Protein AF-A0A7S3KBD4-F1 (afdb_monomer_lite)

Radius of gyration: 13.69 Å; chains: 1; bounding box: 37×28×34 Å

Sequence (109 aa):
MYTYIQSRFYRSPEVILGIPYTTAIDMWSLGCILCELLIGYPIFPGQNEFEQMSRIMEILDVPPKEVLEISPRKEYFFDEKDKPILKPNSKGKTRYPNTLDLGEILGVE

Secondary structure (DSSP, 8-state):
--SS-S-GGG--HHHHHT----THHHHHHHHHHHHHHHHSS-SS--SSHHHHHHHHHHHH-SPPHHHHHT-TTHHHHB-TTSPBPP---TTS----TT-S-HHHHHT--

Structure (mmCIF, N/CA/C/O backbone):
data_AF-A0A7S3KBD4-F1
#
_entry.id   AF-A0A7S3KBD4-F1
#
loop_
_atom_site.group_PDB
_atom_site.id
_atom_site.type_symbol
_atom_site.label_atom_id
_atom_site.label_alt_id
_atom_site.label_comp_id
_atom_site.label_asym_id
_atom_site.label_entity_id
_atom_site.label_seq_id
_atom_site.pdbx_PDB_ins_code
_atom_site.Cartn_x
_atom_site.Cartn_y
_atom_site.Cartn_z
_atom_site.occupancy
_atom_site.B_iso_or_equiv
_atom_site.auth_seq_id
_atom_site.auth_comp_id
_atom_site.auth_asym_id
_atom_site.auth_atom_id
_atom_site.pdbx_PDB_model_num
ATOM 1 N N . MET A 1 1 ? 1.110 9.152 -19.274 1.00 58.62 1 MET A N 1
ATOM 2 C CA . MET A 1 1 ? 0.258 8.444 -18.294 1.00 58.62 1 MET A CA 1
ATOM 3 C C . MET A 1 1 ? 0.301 9.230 -16.992 1.00 58.62 1 MET A C 1
ATOM 5 O O . MET A 1 1 ? 1.386 9.663 -16.623 1.00 58.62 1 MET A O 1
ATOM 9 N N . TYR A 1 2 ? -0.839 9.512 -16.359 1.00 69.56 2 TYR A N 1
ATOM 10 C CA . TYR A 1 2 ? -0.870 10.295 -15.117 1.00 69.56 2 TYR A CA 1
ATOM 11 C C . TYR A 1 2 ? -0.317 9.459 -13.958 1.00 69.56 2 TYR A C 1
ATOM 13 O O . TYR A 1 2 ? -0.753 8.326 -13.767 1.00 69.56 2 TYR A O 1
ATOM 21 N N . THR A 1 3 ? 0.630 10.016 -13.202 1.00 71.38 3 THR A N 1
ATOM 22 C CA . THR A 1 3 ? 1.341 9.341 -12.099 1.00 71.38 3 THR A CA 1
ATOM 23 C C . THR A 1 3 ? 0.717 9.587 -10.724 1.00 71.38 3 THR A C 1
ATOM 25 O O . THR A 1 3 ? 1.125 8.973 -9.746 1.00 71.38 3 THR A O 1
ATOM 28 N N . TYR A 1 4 ? -0.278 10.473 -10.635 1.00 86.44 4 TYR A N 1
ATOM 29 C CA . TYR A 1 4 ? -0.960 10.817 -9.388 1.00 86.44 4 TYR A CA 1
ATOM 30 C C . TYR A 1 4 ? -2.476 10.787 -9.599 1.00 86.44 4 TYR A C 1
ATOM 32 O O . TYR A 1 4 ? -3.110 11.801 -9.882 1.00 86.44 4 TYR A O 1
ATOM 40 N N . ILE A 1 5 ? -3.042 9.587 -9.497 1.00 95.06 5 ILE A N 1
ATOM 41 C CA . ILE A 1 5 ? -4.479 9.306 -9.611 1.00 95.06 5 ILE A CA 1
ATOM 42 C C . ILE A 1 5 ? -4.969 8.570 -8.357 1.00 95.06 5 ILE A C 1
ATOM 44 O O . ILE A 1 5 ? -4.151 8.176 -7.529 1.00 95.06 5 ILE A O 1
ATOM 48 N N . GLN A 1 6 ? -6.282 8.371 -8.217 1.00 97.50 6 GLN A N 1
ATOM 49 C CA . GLN A 1 6 ? -6.938 7.812 -7.022 1.00 97.50 6 GLN A CA 1
ATOM 50 C C . GLN A 1 6 ? -6.757 8.681 -5.761 1.00 97.50 6 GLN A C 1
ATOM 52 O O . GLN A 1 6 ? -5.730 9.335 -5.544 1.00 97.50 6 GLN A O 1
ATOM 57 N N . SER A 1 7 ? -7.755 8.664 -4.880 1.00 97.25 7 SER A N 1
ATOM 58 C CA . SER A 1 7 ? -7.594 9.184 -3.520 1.00 97.25 7 SER A CA 1
ATOM 59 C C . SER A 1 7 ? -6.598 8.306 -2.761 1.00 97.25 7 SER A C 1
ATOM 61 O O . SER A 1 7 ? -6.643 7.084 -2.864 1.00 97.25 7 SER A O 1
ATOM 63 N N . ARG A 1 8 ? -5.684 8.922 -2.002 1.00 97.62 8 ARG A N 1
ATOM 64 C CA . ARG A 1 8 ? -4.490 8.246 -1.463 1.00 97.62 8 ARG A CA 1
ATOM 65 C C . ARG A 1 8 ? -4.795 6.988 -0.647 1.00 97.62 8 ARG A C 1
ATOM 67 O O . ARG A 1 8 ? -4.125 5.988 -0.857 1.00 97.62 8 ARG A O 1
ATOM 74 N N . PHE A 1 9 ? -5.793 7.034 0.236 1.00 98.38 9 PHE A N 1
ATOM 75 C CA . PHE A 1 9 ? -6.133 5.902 1.110 1.00 98.38 9 PHE A CA 1
ATOM 76 C C . PHE A 1 9 ? -6.601 4.658 0.340 1.00 98.38 9 PHE A C 1
ATOM 78 O O . PHE A 1 9 ? -6.492 3.550 0.850 1.00 98.38 9 PHE A O 1
ATOM 85 N N . TYR A 1 10 ? -7.055 4.843 -0.902 1.00 98.50 10 TYR A N 1
ATOM 86 C CA . TYR A 1 10 ? -7.566 3.796 -1.787 1.00 98.50 10 TYR A CA 1
ATOM 87 C C . TYR A 1 10 ? -6.661 3.579 -3.003 1.00 98.50 10 TYR A C 1
ATOM 89 O O . TYR A 1 10 ? -7.074 2.945 -3.974 1.00 98.50 10 TYR A O 1
ATOM 97 N N . ARG A 1 11 ? -5.456 4.161 -2.998 1.00 98.31 11 ARG A N 1
ATOM 98 C CA . ARG A 1 11 ? -4.528 4.111 -4.126 1.00 98.31 11 ARG A CA 1
ATOM 99 C C . ARG A 1 11 ? -3.796 2.778 -4.153 1.00 98.31 11 ARG A C 1
ATOM 101 O O . ARG A 1 11 ? -3.268 2.343 -3.132 1.00 98.31 11 ARG A O 1
ATOM 108 N N . SER A 1 12 ? -3.756 2.185 -5.337 1.00 98.25 12 SER A N 1
ATOM 109 C CA . SER A 1 12 ? -3.109 0.900 -5.595 1.00 98.25 12 SER A CA 1
ATOM 110 C C . SER A 1 12 ? -1.576 0.981 -5.514 1.00 98.25 12 SER A C 1
ATOM 112 O O . SER A 1 12 ? -0.995 2.045 -5.778 1.00 98.25 12 SER A O 1
ATOM 114 N N . PRO A 1 13 ? -0.891 -0.120 -5.155 1.00 98.06 13 PRO A N 1
ATOM 115 C CA . PRO A 1 13 ? 0.565 -0.157 -5.087 1.00 98.06 13 PRO A CA 1
ATOM 116 C C . PRO A 1 13 ? 1.217 0.085 -6.453 1.00 98.06 13 PRO A C 1
ATOM 118 O O . PRO A 1 13 ? 2.218 0.794 -6.510 1.00 98.06 13 PRO A O 1
ATOM 121 N N . GLU A 1 14 ? 0.647 -0.403 -7.558 1.00 97.62 14 GLU A N 1
ATOM 122 C CA . GLU A 1 14 ? 1.165 -0.178 -8.912 1.00 97.62 14 GLU A CA 1
ATOM 123 C C . GLU A 1 14 ? 1.164 1.307 -9.297 1.00 97.62 14 GLU A C 1
ATOM 125 O O . GLU A 1 14 ? 2.140 1.792 -9.870 1.00 97.62 14 GLU A O 1
ATOM 130 N N . VAL A 1 15 ? 0.139 2.070 -8.897 1.00 97.50 15 VAL A N 1
ATOM 131 C CA . VAL A 1 15 ? 0.113 3.526 -9.106 1.00 97.50 15 VAL A CA 1
ATOM 132 C C . VAL A 1 15 ? 1.182 4.213 -8.256 1.00 97.50 15 VAL A C 1
ATOM 134 O O . VAL A 1 15 ? 1.880 5.098 -8.753 1.00 97.50 15 VAL A O 1
ATOM 137 N N . ILE A 1 16 ? 1.356 3.805 -6.994 1.00 97.69 16 ILE A N 1
ATOM 138 C CA . ILE A 1 16 ? 2.387 4.365 -6.101 1.00 97.69 16 ILE A CA 1
ATOM 139 C C . ILE A 1 16 ? 3.799 4.082 -6.643 1.00 97.69 16 ILE A C 1
ATOM 141 O O . ILE A 1 16 ? 4.657 4.969 -6.639 1.00 97.69 16 ILE A O 1
ATOM 145 N N . LEU A 1 17 ? 4.019 2.874 -7.163 1.00 97.44 17 LEU A N 1
ATOM 146 C CA . LEU A 1 17 ? 5.268 2.421 -7.779 1.00 97.44 17 LEU A CA 1
ATOM 147 C C . LEU A 1 17 ? 5.492 3.002 -9.186 1.00 97.44 17 LEU A C 1
ATOM 149 O O . LEU A 1 17 ? 6.595 2.917 -9.717 1.00 97.44 17 LEU A O 1
ATOM 153 N N . GLY A 1 18 ? 4.488 3.650 -9.782 1.00 96.50 18 GLY A N 1
ATOM 154 C CA . GLY A 1 18 ? 4.580 4.225 -11.126 1.00 96.50 18 GLY A CA 1
ATOM 155 C C . GLY A 1 18 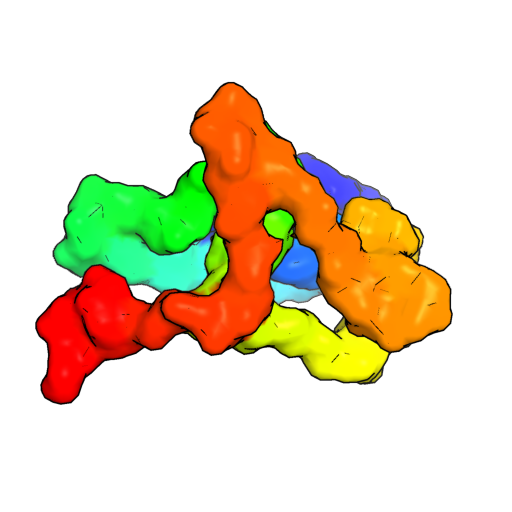? 4.572 3.183 -12.247 1.00 96.50 18 GLY A C 1
ATOM 156 O O . GLY A 1 18 ? 5.028 3.474 -13.351 1.00 96.50 18 GLY A O 1
ATOM 157 N N . ILE A 1 19 ? 4.076 1.980 -11.965 1.00 96.69 19 ILE A N 1
ATOM 158 C CA . ILE A 1 19 ? 3.913 0.890 -12.928 1.00 96.69 19 ILE A CA 1
ATOM 159 C C . ILE A 1 19 ? 2.697 1.198 -13.825 1.00 96.69 19 ILE A C 1
ATOM 161 O O . ILE A 1 19 ? 1.712 1.775 -13.346 1.00 96.69 19 ILE A O 1
ATOM 165 N N . PRO A 1 20 ? 2.723 0.840 -15.126 1.00 95.50 20 PRO A N 1
ATOM 166 C CA . PRO A 1 20 ? 1.540 0.923 -15.974 1.00 95.50 20 PRO A CA 1
ATOM 167 C C . PRO A 1 20 ? 0.364 0.162 -15.358 1.00 95.50 20 PRO A C 1
ATOM 169 O O . PRO A 1 20 ? 0.466 -1.022 -15.049 1.00 95.50 20 PRO A O 1
ATOM 172 N N . TYR A 1 21 ? -0.758 0.851 -15.190 1.00 95.25 21 TYR A N 1
ATOM 173 C CA . TYR A 1 21 ? -1.943 0.309 -14.540 1.00 95.25 21 TYR A CA 1
ATOM 174 C C . TYR A 1 21 ? -3.076 0.038 -15.530 1.00 95.25 21 TYR A C 1
ATOM 176 O O . TYR A 1 21 ? -3.127 0.592 -16.630 1.00 95.25 21 TYR A O 1
ATOM 184 N N . THR A 1 22 ? -4.012 -0.803 -15.102 1.00 96.69 22 THR A N 1
ATOM 185 C CA . THR A 1 22 ? -5.247 -1.136 -15.824 1.00 96.69 22 THR A CA 1
ATOM 186 C C . THR A 1 22 ? -6.460 -0.826 -14.943 1.00 96.69 22 THR A C 1
ATOM 188 O O . THR A 1 22 ? -6.325 -0.209 -13.889 1.00 96.69 22 THR A O 1
ATOM 191 N N . THR A 1 23 ? -7.647 -1.294 -15.329 1.00 97.50 23 THR A N 1
ATOM 192 C CA . THR A 1 23 ? -8.858 -1.243 -14.491 1.00 97.50 23 THR A CA 1
ATOM 193 C C . THR A 1 23 ? -8.725 -2.027 -13.177 1.00 97.50 23 THR A C 1
ATOM 195 O O . THR A 1 23 ? -9.565 -1.886 -12.295 1.00 97.50 23 THR A O 1
ATOM 198 N N . ALA A 1 24 ? -7.671 -2.834 -12.998 1.00 98.06 24 ALA A N 1
ATOM 199 C CA . ALA A 1 24 ? -7.399 -3.539 -11.744 1.00 98.06 24 ALA A CA 1
ATOM 200 C C . ALA A 1 24 ? -7.220 -2.597 -10.535 1.00 98.06 24 ALA A C 1
ATOM 202 O O . ALA A 1 24 ? -7.533 -2.986 -9.410 1.00 98.06 24 ALA A O 1
ATOM 203 N N . ILE A 1 25 ? -6.816 -1.340 -10.758 1.00 98.25 25 ILE A N 1
ATOM 204 C CA . ILE A 1 25 ? -6.677 -0.350 -9.679 1.00 98.25 25 ILE A CA 1
ATOM 205 C C . ILE A 1 25 ? -8.007 -0.059 -8.977 1.00 98.25 25 ILE A C 1
ATOM 207 O O . ILE A 1 25 ? -8.012 0.286 -7.795 1.00 98.25 25 ILE A O 1
ATOM 211 N N . ASP A 1 26 ? -9.129 -0.217 -9.685 1.00 98.56 26 ASP A N 1
ATOM 212 C CA . ASP A 1 26 ? -10.464 -0.013 -9.127 1.00 98.56 26 ASP A CA 1
ATOM 213 C C . ASP A 1 26 ? -10.844 -1.167 -8.194 1.00 98.56 26 ASP A C 1
ATOM 215 O O . ASP A 1 26 ? -11.478 -0.940 -7.166 1.00 98.56 26 ASP A O 1
ATOM 219 N N . MET A 1 27 ? -10.392 -2.393 -8.489 1.00 98.69 27 MET A N 1
ATOM 220 C CA . MET A 1 27 ? -10.576 -3.546 -7.600 1.00 98.69 27 MET A CA 1
ATOM 221 C C . MET A 1 27 ? -9.786 -3.387 -6.302 1.00 98.69 27 MET A C 1
ATOM 223 O O . MET A 1 27 ? -10.287 -3.735 -5.232 1.00 98.69 27 MET A O 1
ATOM 227 N N . TRP A 1 28 ? -8.591 -2.796 -6.373 1.00 98.56 28 TRP A N 1
ATOM 228 C CA . TRP A 1 28 ? -7.847 -2.414 -5.176 1.00 98.56 28 TRP A CA 1
ATOM 229 C C . TRP A 1 28 ? -8.622 -1.393 -4.332 1.00 98.56 28 TRP A C 1
ATOM 231 O O . TRP A 1 28 ? -8.809 -1.588 -3.128 1.00 98.56 28 TRP A O 1
ATOM 241 N N . SER A 1 29 ? -9.105 -0.313 -4.959 1.00 98.75 29 SER A N 1
ATOM 242 C CA . SER A 1 29 ? -9.900 0.703 -4.262 1.00 98.75 29 SER A CA 1
ATOM 243 C C . SER A 1 29 ? -11.170 0.111 -3.651 1.00 98.75 29 SER A C 1
ATOM 245 O O . SER A 1 29 ? -11.482 0.420 -2.503 1.00 98.75 29 SER A O 1
ATOM 247 N N . LEU A 1 30 ? -11.865 -0.771 -4.376 1.00 98.69 30 LEU A N 1
ATOM 248 C CA . LEU A 1 30 ? -13.036 -1.489 -3.882 1.00 98.69 30 LEU A CA 1
ATOM 249 C C . LEU A 1 30 ? -12.701 -2.299 -2.625 1.00 98.69 30 LEU A C 1
ATOM 251 O O . LEU A 1 30 ? -13.407 -2.168 -1.632 1.00 98.69 30 LEU A O 1
ATOM 255 N N . GLY A 1 31 ? -11.614 -3.077 -2.631 1.00 98.31 31 GLY A N 1
ATOM 256 C CA . GLY A 1 31 ? -11.177 -3.841 -1.458 1.00 98.31 31 GLY A CA 1
ATOM 257 C C . GLY A 1 31 ? -10.915 -2.952 -0.240 1.00 98.31 31 GLY A C 1
ATOM 2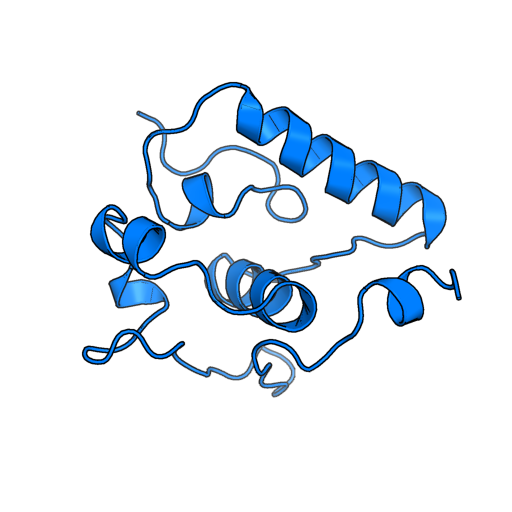58 O O . GLY A 1 31 ? -11.398 -3.244 0.853 1.00 98.31 31 GLY A O 1
ATOM 259 N N . CYS A 1 32 ? -10.232 -1.821 -0.438 1.00 98.56 32 CYS A N 1
ATOM 260 C CA . CYS A 1 32 ? -9.987 -0.850 0.631 1.00 98.56 32 CYS A CA 1
ATOM 261 C C . CYS A 1 32 ? -11.293 -0.267 1.196 1.00 98.56 32 CYS A C 1
ATOM 263 O O . CYS A 1 32 ? -11.438 -0.169 2.412 1.00 98.56 32 CYS A O 1
ATOM 265 N N . ILE A 1 33 ? -12.243 0.091 0.324 1.00 98.56 33 ILE A N 1
ATOM 266 C CA . ILE A 1 33 ? -13.551 0.637 0.716 1.00 98.56 33 ILE A CA 1
ATOM 267 C C . ILE A 1 33 ? -14.377 -0.413 1.463 1.00 98.56 33 ILE A C 1
ATOM 269 O O . ILE A 1 33 ? -14.988 -0.088 2.473 1.00 98.56 33 ILE A O 1
ATOM 273 N N . LEU A 1 34 ? -14.389 -1.669 1.009 1.00 98.19 34 LEU A N 1
ATOM 274 C CA . LEU A 1 34 ? -15.100 -2.750 1.698 1.00 98.19 34 LEU A CA 1
ATOM 275 C C . LEU A 1 34 ? -14.535 -2.989 3.103 1.00 98.19 34 LEU A C 1
ATOM 277 O O . LEU A 1 34 ? -15.309 -3.123 4.049 1.00 98.19 34 LEU A O 1
ATOM 281 N N . CYS A 1 35 ? -13.207 -2.980 3.253 1.00 97.75 35 CYS A N 1
ATOM 282 C CA . CYS A 1 35 ? -12.571 -3.069 4.567 1.00 97.75 35 CYS A CA 1
ATOM 283 C C . CYS A 1 35 ? -12.947 -1.874 5.452 1.00 97.75 35 CYS A C 1
ATOM 285 O O . CYS A 1 35 ? -13.303 -2.061 6.610 1.00 97.75 35 CYS A O 1
ATOM 287 N N . GLU A 1 36 ? -12.925 -0.653 4.908 1.00 97.69 36 GLU A N 1
ATOM 288 C CA . GLU A 1 36 ? -13.309 0.560 5.640 1.00 97.69 36 GLU A CA 1
ATOM 289 C C . GLU A 1 36 ? -14.778 0.555 6.072 1.00 97.69 36 GLU A C 1
ATOM 291 O O . GLU A 1 36 ? -15.083 0.948 7.195 1.00 97.69 36 GLU A O 1
ATOM 296 N N . LEU A 1 37 ? -15.686 0.066 5.225 1.00 97.38 37 LEU A N 1
ATOM 297 C CA . LEU A 1 37 ? -17.097 -0.103 5.578 1.00 97.38 37 LEU A CA 1
ATOM 298 C C . LEU A 1 37 ? -17.292 -1.119 6.711 1.00 97.38 37 LEU A C 1
ATOM 300 O O . LEU A 1 37 ? -18.217 -0.956 7.505 1.00 97.38 37 LEU A O 1
ATOM 304 N N . LEU A 1 38 ? -16.437 -2.143 6.793 1.00 96.38 38 LEU A N 1
ATOM 305 C CA . LEU A 1 38 ? -16.487 -3.150 7.852 1.00 96.38 38 LEU A CA 1
ATOM 306 C C . LEU A 1 38 ? -15.960 -2.612 9.191 1.00 96.38 38 LEU A C 1
ATOM 308 O O . LEU A 1 38 ? -16.622 -2.771 10.212 1.00 96.38 38 LEU A O 1
ATOM 312 N N . ILE A 1 39 ? -14.783 -1.975 9.194 1.00 95.69 39 ILE A N 1
ATOM 313 C CA . ILE A 1 39 ? -14.089 -1.568 10.433 1.00 95.69 39 ILE A CA 1
ATOM 314 C C . ILE A 1 39 ? -14.377 -0.116 10.855 1.00 95.69 39 ILE A C 1
ATOM 316 O O . ILE A 1 39 ? -14.049 0.286 11.971 1.00 95.69 39 ILE A O 1
ATOM 320 N N . GLY A 1 40 ? -14.992 0.686 9.980 1.00 96.38 40 GLY A N 1
ATOM 321 C CA . GLY A 1 40 ? -15.387 2.077 10.229 1.00 96.38 40 GLY A CA 1
ATOM 322 C C . GLY A 1 40 ? -14.279 3.124 10.050 1.00 96.38 40 GLY A C 1
ATOM 323 O O . GLY A 1 40 ? -14.504 4.301 10.333 1.00 96.38 40 GLY A O 1
ATOM 324 N N . TYR A 1 41 ? -13.085 2.729 9.604 1.00 96.25 41 TYR A N 1
ATOM 325 C CA . TYR A 1 41 ? -11.961 3.627 9.323 1.00 96.25 41 TYR A CA 1
ATOM 326 C C . TYR A 1 41 ? -11.106 3.101 8.157 1.00 96.25 41 TYR A C 1
ATOM 328 O O . TYR A 1 41 ? -11.101 1.895 7.908 1.00 96.25 41 TYR A O 1
ATOM 336 N N . PRO A 1 42 ? -10.355 3.963 7.439 1.00 97.69 42 PRO A N 1
ATOM 337 C CA . PRO A 1 42 ? -9.560 3.523 6.297 1.00 97.69 42 PRO A CA 1
ATOM 338 C C . PRO A 1 42 ? -8.508 2.489 6.692 1.00 97.69 42 PRO A C 1
ATOM 340 O O . PRO A 1 42 ? -7.722 2.729 7.611 1.00 97.69 42 PRO A O 1
ATOM 343 N N . ILE A 1 43 ? -8.434 1.383 5.945 1.00 97.69 43 ILE A N 1
ATOM 344 C CA . ILE A 1 43 ? -7.458 0.307 6.185 1.00 97.69 43 ILE A CA 1
ATOM 345 C C . ILE A 1 43 ? -6.005 0.778 5.978 1.00 97.69 43 ILE A C 1
ATOM 347 O O . ILE A 1 43 ? -5.100 0.379 6.710 1.00 97.69 43 ILE A O 1
ATOM 351 N N . PHE A 1 44 ? -5.778 1.722 5.056 1.00 97.94 44 PHE A N 1
ATOM 352 C CA . PHE A 1 44 ? -4.457 2.297 4.781 1.00 97.94 44 PHE A CA 1
ATOM 353 C C . PHE A 1 44 ? -4.459 3.840 4.862 1.00 97.94 44 PHE A C 1
ATOM 355 O O . PHE A 1 44 ? -4.448 4.518 3.832 1.00 97.94 44 PHE A O 1
ATOM 362 N N . PRO A 1 45 ? -4.440 4.442 6.068 1.00 97.00 45 PRO A N 1
ATOM 363 C CA . PRO A 1 45 ? -4.508 5.893 6.241 1.00 97.00 45 PRO A CA 1
ATOM 364 C C . PRO A 1 45 ? -3.106 6.538 6.208 1.00 97.00 45 PRO A C 1
ATOM 366 O O . PRO A 1 45 ? -2.564 6.939 7.244 1.00 97.00 45 PRO A O 1
ATOM 369 N N . GLY A 1 46 ? -2.476 6.608 5.029 1.00 97.12 46 GLY A N 1
ATOM 370 C CA . GLY A 1 46 ? -1.139 7.194 4.842 1.00 97.12 46 GLY A CA 1
ATOM 371 C C . GLY A 1 46 ? -1.122 8.729 4.718 1.00 97.12 46 GLY A C 1
ATOM 372 O O . GLY A 1 46 ? -1.865 9.328 3.939 1.00 97.12 46 GLY A O 1
ATOM 373 N N . GLN A 1 47 ? -0.222 9.411 5.431 1.00 96.19 47 GLN A N 1
ATOM 374 C CA . GLN A 1 47 ? -0.070 10.877 5.383 1.00 96.19 47 GLN A CA 1
ATOM 375 C C . GLN A 1 47 ? 0.536 11.378 4.064 1.00 96.19 47 GLN A C 1
ATOM 377 O O . GLN A 1 47 ? 0.289 12.511 3.652 1.00 96.19 47 GLN A O 1
ATOM 382 N N . ASN A 1 48 ? 1.319 10.538 3.392 1.00 95.81 48 ASN A N 1
ATOM 383 C CA . ASN A 1 48 ? 1.951 10.786 2.098 1.00 95.81 48 ASN A CA 1
ATOM 384 C C . ASN A 1 48 ? 2.141 9.447 1.362 1.00 95.81 48 ASN A C 1
ATOM 386 O O . ASN A 1 48 ? 1.786 8.399 1.896 1.00 95.81 48 ASN A O 1
ATOM 390 N N . GLU A 1 49 ? 2.667 9.465 0.134 1.00 96.00 49 GLU A N 1
ATOM 391 C CA . GLU A 1 49 ? 2.842 8.237 -0.664 1.00 96.00 49 GLU A CA 1
ATOM 392 C C . GLU A 1 49 ? 3.792 7.229 -0.006 1.00 96.00 49 GLU A C 1
ATOM 394 O O . GLU A 1 49 ? 3.555 6.027 -0.088 1.00 96.00 49 GLU A O 1
ATOM 399 N N . PHE A 1 50 ? 4.827 7.711 0.691 1.00 97.19 50 PHE A N 1
ATOM 400 C CA . PHE A 1 50 ? 5.764 6.854 1.412 1.00 97.19 50 PHE A CA 1
ATOM 401 C C . PHE A 1 50 ? 5.064 6.108 2.550 1.00 97.19 50 PHE A C 1
ATOM 403 O O . PHE A 1 50 ? 5.105 4.883 2.590 1.00 97.19 50 PHE A O 1
ATOM 410 N N . GLU A 1 51 ? 4.353 6.824 3.430 1.00 97.56 51 GLU A N 1
ATOM 411 C CA . GLU A 1 51 ? 3.602 6.170 4.508 1.00 97.56 51 GLU A CA 1
ATOM 412 C C . GLU A 1 51 ? 2.486 5.283 3.945 1.00 97.56 51 GLU A C 1
ATOM 414 O O . GLU A 1 51 ? 2.223 4.231 4.513 1.00 97.56 51 GLU A O 1
ATOM 419 N N . GLN A 1 52 ? 1.855 5.659 2.826 1.00 98.19 52 GLN A N 1
ATOM 420 C CA . GLN A 1 52 ? 0.852 4.818 2.169 1.00 98.19 52 GLN A CA 1
ATOM 421 C C . GLN A 1 52 ? 1.440 3.452 1.789 1.00 98.19 52 GLN A C 1
ATOM 423 O O . GLN A 1 52 ? 0.865 2.430 2.148 1.00 98.19 52 GLN A O 1
ATOM 428 N N . MET A 1 53 ? 2.611 3.423 1.144 1.00 98.25 53 MET A N 1
ATOM 429 C CA . MET A 1 53 ? 3.302 2.170 0.825 1.00 98.25 53 MET A CA 1
ATOM 430 C C . MET A 1 53 ? 3.724 1.414 2.094 1.00 98.25 53 MET A C 1
ATOM 432 O O . MET A 1 53 ? 3.506 0.211 2.193 1.00 98.25 53 MET A O 1
ATOM 436 N N . SER A 1 54 ? 4.258 2.104 3.109 1.00 98.19 54 SER A N 1
ATOM 437 C CA . SER A 1 54 ? 4.624 1.464 4.382 1.00 98.19 54 SER A CA 1
ATOM 438 C C . SER A 1 54 ? 3.430 0.828 5.104 1.00 98.19 54 SER A C 1
ATOM 440 O O . SER A 1 54 ? 3.604 -0.187 5.767 1.00 98.19 54 SER A O 1
ATOM 442 N N . ARG A 1 55 ? 2.228 1.410 4.998 1.00 97.94 55 ARG A N 1
ATOM 443 C CA . ARG A 1 55 ? 0.980 0.849 5.547 1.00 97.94 55 ARG A CA 1
ATOM 444 C C . ARG A 1 55 ? 0.548 -0.408 4.807 1.00 97.94 55 ARG A C 1
ATOM 446 O O . ARG A 1 55 ? 0.126 -1.358 5.448 1.00 97.94 55 ARG A O 1
ATOM 453 N N . ILE A 1 56 ? 0.661 -0.397 3.480 1.00 98.50 56 ILE A N 1
ATOM 454 C CA . ILE A 1 56 ? 0.351 -1.560 2.647 1.00 98.50 56 ILE A CA 1
ATOM 455 C C . ILE A 1 56 ? 1.265 -2.723 3.030 1.00 98.50 56 ILE A C 1
ATOM 457 O O . ILE A 1 56 ? 0.772 -3.796 3.358 1.00 98.50 56 ILE A O 1
ATOM 461 N N . MET A 1 57 ? 2.578 -2.483 3.081 1.00 98.50 57 MET A N 1
ATOM 462 C CA . MET A 1 57 ? 3.550 -3.530 3.407 1.00 98.50 57 MET A CA 1
ATOM 463 C C . MET A 1 57 ? 3.424 -4.050 4.841 1.00 98.50 57 MET A C 1
ATOM 465 O O . MET A 1 57 ? 3.715 -5.213 5.091 1.00 98.50 57 MET A O 1
ATOM 469 N N . GLU A 1 58 ? 2.991 -3.216 5.793 1.00 98.19 58 GLU A N 1
ATOM 470 C CA . GLU A 1 58 ? 2.766 -3.634 7.187 1.00 98.19 58 GLU A CA 1
A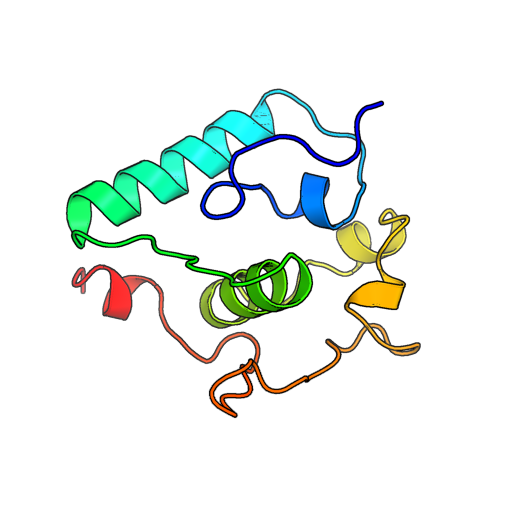TOM 471 C C . GLU A 1 58 ? 1.776 -4.805 7.287 1.00 98.19 58 GLU A C 1
ATOM 473 O O . GLU A 1 58 ? 1.970 -5.660 8.149 1.00 98.19 58 GLU A O 1
ATOM 478 N N . ILE A 1 59 ? 0.788 -4.856 6.381 1.00 97.75 59 ILE A N 1
ATOM 479 C CA . ILE A 1 59 ? -0.268 -5.879 6.336 1.00 97.75 59 ILE A CA 1
ATOM 480 C C . ILE A 1 59 ? 0.004 -6.959 5.278 1.00 97.75 59 ILE A C 1
ATOM 482 O O . ILE A 1 59 ? -0.178 -8.141 5.534 1.00 97.75 59 ILE A O 1
ATOM 486 N N . LEU A 1 60 ? 0.410 -6.562 4.068 1.00 97.81 60 LEU A N 1
ATOM 487 C CA . LEU A 1 60 ? 0.491 -7.455 2.899 1.00 97.81 60 LEU A CA 1
ATOM 488 C C . LEU A 1 60 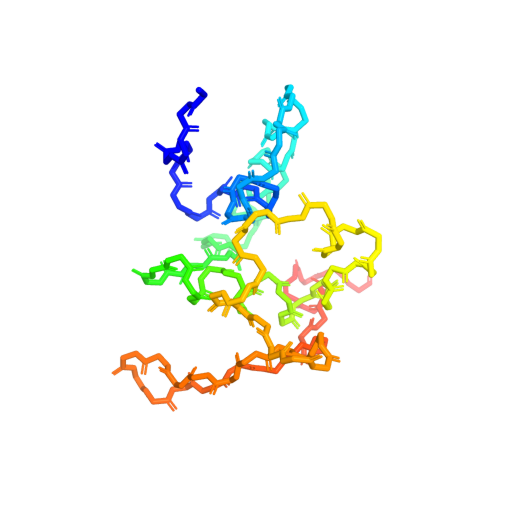? 1.920 -7.867 2.524 1.00 97.81 60 LEU A C 1
ATOM 490 O O . LEU A 1 60 ? 2.121 -8.477 1.478 1.00 97.81 60 LEU A O 1
ATOM 494 N N . ASP A 1 61 ? 2.893 -7.529 3.370 1.00 98.00 61 ASP A N 1
ATOM 495 C CA . ASP A 1 61 ? 4.326 -7.689 3.116 1.00 98.00 61 ASP A CA 1
ATOM 496 C C . ASP A 1 61 ? 4.841 -6.854 1.921 1.00 98.00 61 ASP A C 1
ATOM 498 O O . ASP A 1 61 ? 4.128 -6.056 1.301 1.00 98.00 61 ASP A O 1
ATOM 502 N N . VAL A 1 62 ? 6.138 -6.955 1.643 1.00 98.06 62 VAL A N 1
ATOM 503 C CA . VAL A 1 62 ? 6.787 -6.296 0.509 1.00 98.06 62 VAL A CA 1
ATOM 504 C C . VAL A 1 62 ? 6.263 -6.839 -0.830 1.00 98.06 62 VAL A C 1
ATOM 506 O O . VAL A 1 62 ? 5.980 -8.034 -0.944 1.00 98.06 62 VAL A O 1
ATOM 509 N N . PRO A 1 63 ? 6.171 -6.002 -1.883 1.00 97.75 63 PRO A N 1
ATOM 510 C CA . PRO A 1 63 ? 5.842 -6.482 -3.219 1.00 97.75 63 PRO A CA 1
ATOM 511 C C . PRO A 1 63 ? 6.836 -7.557 -3.693 1.00 97.75 63 PRO A C 1
ATOM 513 O O . PRO A 1 63 ? 8.027 -7.459 -3.380 1.00 97.75 63 PRO A O 1
ATOM 516 N N . PRO A 1 64 ? 6.389 -8.537 -4.501 1.00 97.25 64 PRO A N 1
ATOM 517 C CA . PRO A 1 64 ? 7.278 -9.512 -5.123 1.00 97.25 64 PRO A CA 1
ATOM 518 C C . PRO A 1 64 ? 8.396 -8.844 -5.925 1.00 97.25 64 PRO A C 1
ATOM 520 O O . PRO A 1 64 ? 8.221 -7.755 -6.481 1.00 97.25 64 PRO A O 1
ATOM 523 N N . LYS A 1 65 ? 9.542 -9.519 -6.035 1.00 96.44 65 LYS A N 1
ATOM 524 C CA . LYS A 1 65 ? 10.732 -8.970 -6.696 1.00 96.44 65 LYS A CA 1
ATOM 525 C C . LYS A 1 65 ? 10.452 -8.558 -8.144 1.00 96.44 65 LYS A C 1
ATOM 527 O O . LYS A 1 65 ? 10.894 -7.501 -8.581 1.00 96.44 65 LYS A O 1
ATOM 532 N N . GLU A 1 66 ? 9.651 -9.339 -8.855 1.00 96.69 66 GLU A N 1
ATOM 533 C CA . GLU A 1 66 ? 9.259 -9.096 -10.245 1.00 96.69 66 GLU A CA 1
ATOM 534 C C . GLU A 1 66 ? 8.474 -7.783 -10.392 1.00 96.69 66 GLU A C 1
ATOM 536 O O . GLU A 1 66 ? 8.602 -7.082 -11.395 1.00 96.69 66 GLU A O 1
ATOM 541 N N . VAL A 1 67 ? 7.692 -7.411 -9.371 1.00 96.69 67 VAL A N 1
ATOM 542 C CA . VAL A 1 67 ? 6.964 -6.133 -9.320 1.00 96.69 67 VAL A CA 1
ATOM 543 C C . VAL A 1 67 ? 7.929 -4.972 -9.078 1.00 96.69 67 VAL A C 1
ATOM 545 O O . VAL A 1 67 ? 7.776 -3.902 -9.671 1.00 96.69 67 VAL A O 1
ATOM 548 N N . LEU A 1 68 ? 8.944 -5.167 -8.231 1.00 97.38 68 LEU A N 1
ATOM 549 C CA . LEU A 1 68 ? 9.963 -4.148 -7.972 1.00 97.38 68 LEU A CA 1
ATOM 550 C C . LEU A 1 68 ? 10.848 -3.897 -9.198 1.00 97.38 68 LEU A C 1
ATOM 552 O O . LEU A 1 68 ? 11.187 -2.748 -9.471 1.00 97.38 68 LEU A O 1
ATOM 556 N N . GLU A 1 69 ? 11.185 -4.938 -9.960 1.00 96.69 69 GLU A N 1
ATOM 557 C CA . GLU A 1 69 ? 12.022 -4.839 -11.164 1.00 96.69 69 GLU A CA 1
ATOM 558 C C . GLU A 1 69 ? 11.395 -3.960 -12.258 1.00 96.69 69 GLU A C 1
ATOM 560 O O . GLU A 1 69 ? 12.113 -3.240 -12.950 1.00 96.69 69 GLU A O 1
ATOM 565 N N . ILE A 1 70 ? 10.064 -3.958 -12.379 1.00 96.88 70 ILE A N 1
ATOM 566 C CA . ILE A 1 70 ? 9.343 -3.150 -13.376 1.00 96.88 70 ILE A CA 1
ATOM 567 C C . ILE A 1 70 ? 8.949 -1.752 -12.875 1.00 96.88 70 ILE A C 1
ATOM 569 O O . ILE A 1 70 ? 8.371 -0.974 -13.634 1.00 96.88 70 ILE A O 1
ATOM 573 N N . SER A 1 71 ? 9.221 -1.429 -11.609 1.00 97.44 71 SER A N 1
ATOM 574 C CA . SER A 1 71 ? 8.804 -0.179 -10.969 1.00 97.44 71 SER A CA 1
ATOM 575 C C . SER A 1 71 ? 9.769 0.977 -11.268 1.00 97.44 71 SER A C 1
ATOM 577 O O . SER A 1 71 ? 10.911 0.961 -10.799 1.00 97.44 71 SER A O 1
ATOM 579 N N . PRO A 1 72 ? 9.320 2.054 -11.945 1.00 96.50 72 PRO A N 1
ATOM 580 C CA . PRO A 1 72 ? 10.148 3.240 -12.171 1.00 96.50 72 PRO A CA 1
ATOM 581 C C . PRO A 1 72 ? 10.431 4.044 -10.897 1.00 96.50 72 PRO A C 1
ATOM 583 O O . PRO A 1 72 ? 11.308 4.904 -10.899 1.00 96.50 72 PRO A O 1
ATOM 586 N N . ARG A 1 73 ? 9.667 3.824 -9.818 1.00 96.44 73 ARG A N 1
ATOM 587 C CA . ARG A 1 73 ? 9.790 4.579 -8.558 1.00 96.44 73 ARG A CA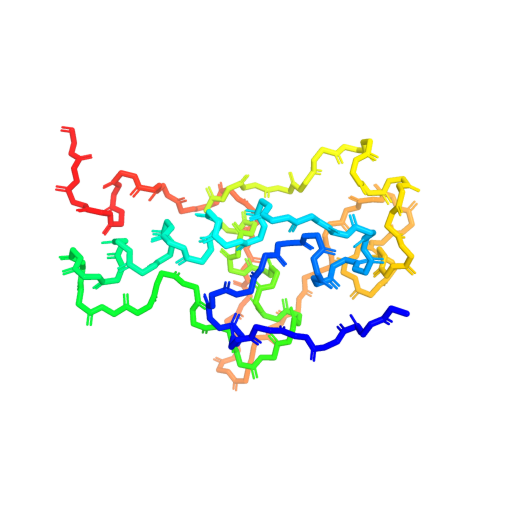 1
ATOM 588 C C . ARG A 1 73 ? 10.338 3.740 -7.405 1.00 96.44 73 ARG A C 1
ATOM 590 O O . ARG A 1 73 ? 10.260 4.193 -6.263 1.00 96.44 73 ARG A O 1
ATOM 597 N N . LYS A 1 74 ? 10.882 2.542 -7.664 1.00 96.88 74 LYS A N 1
ATOM 598 C CA . LYS A 1 74 ? 11.316 1.612 -6.606 1.00 96.88 74 LYS A CA 1
ATOM 599 C C . LYS A 1 74 ? 12.283 2.249 -5.604 1.00 96.88 74 LYS A C 1
ATOM 601 O O . LYS A 1 74 ? 12.079 2.116 -4.405 1.00 96.88 74 LYS A O 1
ATOM 606 N N . GLU A 1 75 ? 13.239 3.043 -6.079 1.00 97.31 75 GLU A N 1
ATOM 607 C CA . GLU A 1 75 ? 14.296 3.662 -5.260 1.00 97.31 75 GLU A CA 1
ATOM 608 C C . GLU A 1 75 ? 13.766 4.680 -4.237 1.00 97.31 75 GLU A C 1
ATOM 610 O O . GLU A 1 75 ? 14.445 5.032 -3.275 1.00 97.31 75 GLU A O 1
ATOM 615 N N . TYR A 1 76 ? 12.529 5.161 -4.405 1.00 97.31 76 TYR A N 1
ATOM 616 C CA . TYR A 1 76 ? 11.900 6.034 -3.415 1.00 97.31 76 TYR A CA 1
ATOM 617 C C . TYR A 1 76 ? 11.437 5.266 -2.163 1.00 97.31 76 TYR A C 1
ATOM 619 O O . TYR A 1 76 ? 11.332 5.855 -1.081 1.00 97.31 76 TYR A O 1
ATOM 627 N N . PHE A 1 77 ? 11.170 3.964 -2.301 1.00 98.00 77 PHE A N 1
ATOM 628 C CA . PHE A 1 77 ? 10.598 3.105 -1.260 1.00 98.00 77 PHE A CA 1
ATOM 629 C C . PHE A 1 77 ? 11.540 1.973 -0.818 1.00 98.00 77 PHE A C 1
ATOM 631 O O . PHE A 1 77 ? 11.403 1.500 0.308 1.00 98.00 77 PHE A O 1
ATOM 638 N N . PHE A 1 78 ? 12.494 1.565 -1.659 1.00 98.38 78 PHE A N 1
ATOM 639 C CA . PHE A 1 78 ? 13.405 0.437 -1.443 1.00 98.38 78 PHE A CA 1
ATOM 640 C C . PHE A 1 78 ? 14.870 0.851 -1.636 1.00 98.38 78 PHE A C 1
ATOM 642 O O . PHE A 1 78 ? 15.163 1.756 -2.417 1.00 98.38 78 PHE A O 1
ATOM 649 N N . ASP A 1 79 ? 15.778 0.205 -0.904 1.00 97.25 79 ASP A N 1
ATOM 650 C CA . ASP A 1 79 ? 17.225 0.391 -1.022 1.00 97.25 79 ASP A CA 1
ATOM 651 C C . ASP A 1 79 ? 17.833 -0.426 -2.182 1.00 97.25 79 ASP A C 1
ATOM 653 O O . ASP A 1 79 ? 17.141 -1.150 -2.897 1.00 97.25 79 ASP A O 1
ATOM 657 N N . GLU A 1 80 ? 19.153 -0.332 -2.366 1.00 95.50 80 GLU A N 1
ATOM 658 C CA . GLU A 1 80 ? 19.893 -1.046 -3.423 1.00 95.50 80 GLU A CA 1
ATOM 659 C C . GLU A 1 80 ? 19.824 -2.582 -3.319 1.00 95.50 80 GLU A C 1
ATOM 661 O O . GLU A 1 80 ? 20.199 -3.285 -4.256 1.00 95.50 80 GLU A O 1
ATOM 666 N N . LYS A 1 81 ? 19.378 -3.119 -2.178 1.00 96.06 81 LYS A N 1
ATOM 667 C CA . LYS A 1 81 ? 19.204 -4.556 -1.923 1.00 96.06 81 LYS A CA 1
ATOM 668 C C . LYS A 1 81 ? 17.731 -4.966 -1.993 1.00 96.06 81 LYS A C 1
ATOM 670 O O . LYS A 1 81 ? 17.382 -6.021 -1.462 1.00 96.06 81 LYS A O 1
ATOM 675 N N . ASP A 1 82 ? 16.890 -4.122 -2.593 1.00 95.88 82 ASP A N 1
ATOM 676 C CA . ASP A 1 82 ? 15.434 -4.250 -2.663 1.00 95.88 82 ASP A CA 1
ATOM 677 C C . ASP A 1 82 ? 14.778 -4.391 -1.270 1.00 95.88 82 ASP A C 1
ATOM 679 O O . ASP A 1 82 ? 13.681 -4.935 -1.131 1.00 95.88 82 ASP A O 1
ATOM 683 N N . LYS A 1 83 ? 15.428 -3.889 -0.207 1.00 97.44 83 LYS A N 1
ATOM 684 C CA . LYS A 1 83 ? 14.839 -3.858 1.138 1.00 97.44 83 LYS A CA 1
ATOM 685 C C . LYS A 1 83 ? 14.033 -2.578 1.330 1.00 97.44 83 LYS A C 1
ATOM 687 O O . LYS A 1 83 ? 14.472 -1.513 0.901 1.00 97.44 83 LYS A O 1
ATOM 692 N N . PRO A 1 84 ? 12.880 -2.636 2.012 1.00 97.75 84 PRO A N 1
ATOM 693 C CA . PRO A 1 84 ? 12.063 -1.457 2.243 1.00 97.75 84 PRO A CA 1
ATOM 694 C C . PRO A 1 84 ? 12.818 -0.451 3.108 1.00 97.75 84 PRO A C 1
ATOM 696 O O . PRO A 1 84 ? 13.342 -0.775 4.177 1.00 97.75 84 PRO A O 1
ATOM 699 N N . ILE A 1 85 ? 12.843 0.795 2.651 1.00 98.25 85 ILE A N 1
ATOM 700 C CA . ILE A 1 85 ? 13.386 1.907 3.417 1.00 98.25 85 ILE A CA 1
ATOM 701 C C . ILE A 1 85 ? 12.433 2.165 4.587 1.00 98.25 85 ILE A C 1
ATOM 703 O O . ILE A 1 85 ? 11.227 2.321 4.405 1.00 98.25 85 ILE A O 1
ATOM 707 N N . LEU A 1 86 ? 12.971 2.249 5.802 1.00 97.31 86 LEU A N 1
ATOM 708 C CA . LEU A 1 86 ? 12.181 2.480 7.009 1.00 97.31 86 LEU A CA 1
ATOM 709 C C . LEU A 1 86 ? 12.338 3.933 7.457 1.00 97.31 86 LEU A C 1
ATOM 711 O O . LEU A 1 86 ? 13.437 4.367 7.802 1.00 97.31 86 LEU A O 1
ATOM 715 N N . LYS A 1 87 ? 11.239 4.696 7.451 1.00 94.44 87 LYS A N 1
ATOM 716 C CA . LYS A 1 87 ? 11.203 6.082 7.944 1.00 94.44 87 LYS A CA 1
ATOM 717 C C . LYS A 1 87 ? 10.062 6.256 8.949 1.00 94.44 87 LYS A C 1
ATOM 719 O O . LYS A 1 87 ? 8.971 5.734 8.707 1.00 94.44 87 LYS A O 1
ATOM 724 N N . PRO A 1 88 ? 10.275 6.998 10.048 1.00 94.94 88 PRO A N 1
ATOM 725 C CA . PRO A 1 88 ? 9.196 7.339 10.962 1.00 94.94 88 PRO A CA 1
ATOM 726 C C . PRO A 1 88 ? 8.206 8.299 10.290 1.00 94.94 88 PRO A C 1
ATOM 728 O O . PRO A 1 88 ? 8.597 9.177 9.518 1.00 94.94 88 PRO A O 1
ATOM 731 N N . ASN A 1 89 ? 6.917 8.161 10.599 1.00 93.44 89 ASN A N 1
ATOM 732 C CA . ASN A 1 89 ? 5.910 9.146 10.198 1.00 93.44 89 ASN A CA 1
ATOM 733 C C . ASN A 1 89 ? 5.985 10.422 11.062 1.00 93.44 89 ASN A C 1
ATOM 735 O O . ASN A 1 89 ? 6.794 10.517 11.986 1.00 93.44 89 ASN A O 1
ATOM 739 N N . SER A 1 90 ? 5.104 11.401 10.814 1.00 92.81 90 SER A N 1
ATOM 740 C CA . SER A 1 90 ? 5.068 12.658 11.593 1.00 92.81 90 SER A CA 1
ATOM 741 C C . SER A 1 90 ? 4.840 12.474 13.102 1.00 92.81 90 SER A C 1
ATOM 743 O O . SER A 1 90 ? 5.106 13.390 13.873 1.00 92.81 90 SER A O 1
ATOM 745 N N . LYS A 1 91 ? 4.368 11.296 13.533 1.00 92.75 91 LYS A N 1
ATOM 746 C CA . LYS A 1 91 ? 4.162 10.925 14.941 1.00 92.75 91 LYS A CA 1
ATOM 747 C C . LYS A 1 91 ? 5.314 10.086 15.512 1.00 92.75 91 LYS A C 1
ATOM 749 O O . LYS A 1 91 ? 5.182 9.553 16.607 1.00 92.75 91 LYS A O 1
ATOM 754 N N . GLY A 1 92 ? 6.406 9.905 14.769 1.00 94.19 92 GLY A N 1
ATOM 755 C CA . GLY A 1 92 ? 7.550 9.091 15.181 1.00 94.19 92 GLY A CA 1
ATOM 756 C C . GLY A 1 92 ? 7.356 7.576 15.033 1.00 94.19 92 GLY A C 1
ATOM 757 O O . GLY A 1 92 ? 8.252 6.824 15.406 1.00 94.19 92 GLY A O 1
ATOM 758 N N . LYS A 1 93 ? 6.224 7.096 14.489 1.00 94.69 93 LYS A N 1
ATOM 759 C CA . LYS A 1 93 ? 5.986 5.654 14.304 1.00 94.69 93 LYS A CA 1
ATOM 760 C C . LYS A 1 93 ? 6.664 5.161 13.025 1.00 94.69 93 LYS A C 1
ATOM 762 O O . LYS A 1 93 ? 6.322 5.622 11.936 1.00 94.69 93 LYS A O 1
ATOM 767 N N . THR A 1 94 ? 7.555 4.183 13.167 1.00 96.38 94 THR A N 1
ATOM 768 C CA . THR A 1 94 ? 8.121 3.390 12.063 1.00 96.38 94 THR A CA 1
ATOM 769 C C . THR A 1 94 ? 7.289 2.125 11.863 1.00 96.38 94 THR A C 1
ATOM 771 O O . THR A 1 94 ? 6.811 1.541 12.835 1.00 96.38 94 THR A O 1
ATOM 774 N N . ARG A 1 95 ? 7.086 1.719 10.608 1.00 95.94 95 ARG A N 1
ATOM 775 C CA . ARG A 1 95 ? 6.336 0.509 10.239 1.00 95.94 95 ARG A CA 1
ATOM 776 C C . ARG A 1 95 ? 7.266 -0.509 9.626 1.00 95.94 95 ARG A C 1
ATOM 778 O O . ARG A 1 95 ? 8.170 -0.121 8.892 1.00 95.94 95 ARG A O 1
ATOM 785 N N . TYR A 1 96 ? 7.007 -1.774 9.909 1.00 97.88 96 TYR A N 1
ATOM 786 C CA . TYR A 1 96 ? 7.782 -2.895 9.404 1.00 97.88 96 TYR A CA 1
ATOM 787 C C . TYR A 1 96 ? 6.859 -3.782 8.566 1.00 97.88 96 TYR A C 1
ATOM 789 O O . TYR A 1 96 ? 5.701 -3.954 8.955 1.00 97.88 96 TYR A O 1
ATOM 797 N N . PRO A 1 97 ? 7.325 -4.310 7.424 1.00 98.06 97 PRO A N 1
ATOM 798 C CA . PRO A 1 97 ? 6.518 -5.214 6.618 1.00 98.06 97 PRO A CA 1
ATOM 799 C C . PRO A 1 97 ? 6.072 -6.447 7.400 1.00 98.06 97 PRO A C 1
ATOM 801 O O . PRO A 1 97 ? 6.828 -6.923 8.248 1.00 98.06 97 PRO A O 1
ATOM 804 N N . ASN A 1 98 ? 4.879 -6.953 7.086 1.00 97.31 98 ASN A N 1
ATOM 805 C CA . ASN A 1 98 ? 4.338 -8.203 7.623 1.00 97.31 98 ASN A CA 1
ATOM 806 C C . ASN A 1 98 ? 4.372 -8.273 9.161 1.00 97.31 98 ASN A C 1
ATOM 808 O O . ASN A 1 98 ? 4.826 -9.248 9.759 1.00 97.31 98 ASN A O 1
ATOM 812 N N . THR A 1 99 ? 3.960 -7.184 9.814 1.00 97.44 99 THR A N 1
ATOM 813 C CA . THR A 1 99 ? 3.875 -7.116 11.284 1.00 97.44 99 THR A CA 1
ATOM 814 C C . THR A 1 99 ? 2.455 -6.945 11.799 1.00 97.44 99 THR A C 1
ATOM 816 O O . THR A 1 99 ? 2.262 -6.899 13.013 1.00 97.44 99 THR A O 1
ATOM 819 N N . LEU A 1 100 ? 1.470 -6.849 10.905 1.00 95.62 100 LEU A N 1
ATOM 820 C CA . LEU A 1 100 ? 0.064 -6.734 11.257 1.00 95.62 100 LEU A CA 1
ATOM 821 C C . LEU A 1 100 ? -0.756 -7.723 10.428 1.00 95.62 100 LEU A C 1
ATOM 823 O O . LEU A 1 100 ? -0.696 -7.690 9.202 1.00 95.62 100 LEU A O 1
ATOM 827 N N . ASP A 1 101 ? -1.520 -8.582 11.096 1.00 95.88 101 ASP A N 1
ATOM 828 C CA . ASP A 1 101 ? -2.363 -9.562 10.418 1.00 95.88 101 ASP A CA 1
ATOM 829 C C . ASP A 1 101 ? -3.671 -8.930 9.921 1.00 95.88 101 ASP A C 1
ATOM 831 O O . ASP A 1 101 ? -4.297 -8.115 10.601 1.00 95.88 101 ASP A O 1
ATOM 835 N N . LEU A 1 102 ? -4.095 -9.299 8.712 1.00 94.31 102 LEU A N 1
ATOM 836 C CA . LEU A 1 102 ? -5.317 -8.757 8.123 1.00 94.31 102 LEU A CA 1
ATOM 837 C C . LEU A 1 102 ? -6.579 -9.267 8.837 1.00 94.31 102 LEU A C 1
ATOM 839 O O . LEU A 1 102 ? -7.509 -8.486 9.027 1.00 94.31 102 LEU A O 1
ATOM 843 N N . GLY A 1 103 ? -6.628 -10.540 9.235 1.00 93.69 103 GLY A N 1
ATOM 844 C CA . GLY A 1 103 ? -7.765 -11.123 9.956 1.00 93.69 103 GLY A CA 1
ATOM 845 C C . GLY A 1 103 ? -7.981 -10.448 11.308 1.00 93.69 103 GLY A C 1
ATOM 846 O O . GLY A 1 103 ? -9.103 -10.040 11.620 1.00 93.69 103 GLY A O 1
ATOM 847 N N . GLU A 1 104 ? -6.892 -10.201 12.041 1.00 92.81 104 GLU A N 1
ATOM 848 C CA . GLU A 1 104 ? -6.905 -9.449 13.303 1.00 92.81 104 GLU A CA 1
ATOM 849 C C . GLU A 1 104 ? -7.472 -8.029 13.133 1.00 92.81 104 GLU A C 1
ATOM 851 O O . GLU A 1 104 ? -8.273 -7.578 13.953 1.00 92.81 104 GLU A O 1
ATOM 856 N N . ILE A 1 105 ? -7.102 -7.313 12.062 1.00 92.19 105 ILE A N 1
ATOM 857 C CA . ILE A 1 105 ? -7.629 -5.962 11.783 1.00 92.19 105 ILE A CA 1
ATOM 858 C C . ILE A 1 105 ? -9.121 -6.000 11.468 1.00 92.19 105 ILE A C 1
ATOM 860 O O . ILE A 1 105 ? -9.871 -5.119 11.894 1.00 92.19 105 ILE A O 1
ATOM 864 N N . LEU A 1 106 ? -9.536 -6.980 10.668 1.00 92.31 106 LEU A N 1
ATOM 865 C CA . LEU A 1 106 ? -10.913 -7.109 10.207 1.00 92.31 106 LEU A CA 1
ATOM 866 C C . LEU A 1 106 ? -11.836 -7.706 11.281 1.00 92.31 106 LEU A C 1
ATOM 868 O O . LEU A 1 106 ? -13.054 -7.632 11.126 1.00 92.31 106 LEU A O 1
ATOM 872 N N . GLY A 1 107 ? -11.284 -8.266 12.361 1.00 89.50 107 GLY A N 1
ATOM 873 C CA . GLY A 1 107 ? -12.052 -8.934 13.413 1.00 89.50 107 GLY A CA 1
ATOM 874 C C . GLY A 1 107 ? -12.720 -10.221 12.926 1.00 89.50 107 GLY A C 1
ATOM 875 O O . GLY A 1 107 ? -13.802 -10.566 13.402 1.00 89.50 107 GLY A O 1
ATOM 876 N N . VAL A 1 108 ? -12.107 -10.888 11.944 1.00 81.38 108 VAL A N 1
ATOM 877 C CA . VAL A 1 108 ? -12.575 -12.155 11.373 1.00 81.38 108 VAL A CA 1
ATOM 878 C C . VAL A 1 108 ? -11.516 -13.219 11.66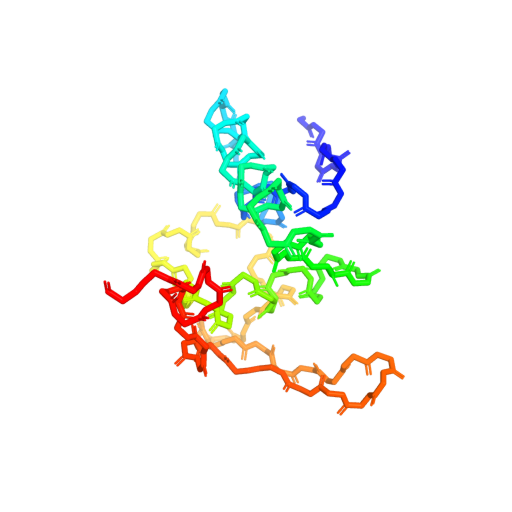2 1.00 81.38 108 VAL A C 1
ATOM 880 O O . VAL A 1 108 ? -10.484 -13.273 10.999 1.00 81.38 108 VAL A O 1
ATOM 883 N N . GLU A 1 109 ? -11.746 -14.002 12.716 1.00 61.75 109 GLU A N 1
ATOM 884 C CA . GLU A 1 109 ? -10.975 -15.218 13.028 1.00 61.75 109 GLU A CA 1
ATOM 885 C C . GLU A 1 109 ? -11.500 -16.420 12.231 1.00 61.75 109 GLU A C 1
ATOM 887 O O . GLU A 1 109 ? -12.744 -16.571 12.131 1.00 61.75 109 GLU A O 1
#

Organism: Euplotes crassus (NCBI:txid5936)

pLDDT: mean 95.44, std 6.43, range [58.62, 98.75]

Foldseek 3Di:
DDLDDDDLLQADPCSLLVHDDDCVSVVSSVVQVVLCVQLVHGQQDAPDSQSSQLSCQLEPNDDDPVSLVRGPRQVVQADPVSHGDWDADPVRDTGDGPNDYPCVSSVHD

InterPro domains:
  IPR000719 Protein kinase domain [PF00069] (3-62)
  IPR000719 Protein kinase domain [PS50011] (1-109)
  IPR011009 Protein kinase-like domain superfamily [SSF56112] (1-81)
  IPR050494 Serine/threonine and dual-specificity kinase [PTHR24058] (1-105)